Protein AF-A0A443Q917-F1 (afdb_monomer_lite)

Structure (mmCIF, N/CA/C/O backbone):
data_AF-A0A443Q917-F1
#
_entry.id   AF-A0A443Q917-F1
#
loop_
_atom_site.group_PDB
_atom_site.id
_atom_site.type_symbol
_atom_site.label_atom_id
_atom_site.label_alt_id
_atom_site.label_comp_id
_atom_site.label_asym_id
_atom_site.label_entity_id
_atom_site.label_seq_id
_atom_site.pdbx_PDB_ins_code
_atom_site.Cartn_x
_atom_site.Cartn_y
_atom_site.Cartn_z
_atom_site.occupancy
_atom_site.B_iso_or_equiv
_atom_site.auth_seq_id
_atom_site.auth_comp_id
_atom_site.auth_asym_id
_atom_site.auth_atom_id
_atom_site.pdbx_PDB_model_num
ATOM 1 N N . HIS A 1 1 ? 5.670 -8.118 17.126 1.00 66.94 1 HIS A N 1
ATOM 2 C CA . HIS A 1 1 ? 4.934 -8.927 16.130 1.00 66.94 1 HIS A CA 1
ATOM 3 C C . HIS A 1 1 ? 3.941 -9.798 16.884 1.00 66.94 1 HIS A C 1
ATOM 5 O O . HIS A 1 1 ? 4.299 -10.892 17.301 1.00 66.94 1 HIS A O 1
ATOM 11 N N . GLU A 1 2 ? 2.734 -9.280 17.110 1.00 90.94 2 GLU A N 1
ATOM 12 C CA . GLU A 1 2 ? 1.699 -9.954 17.918 1.00 90.94 2 GLU A CA 1
ATOM 13 C C . GLU A 1 2 ? 0.456 -10.325 17.109 1.00 90.94 2 GLU A C 1
ATOM 15 O O . GLU A 1 2 ? -0.232 -11.269 17.473 1.00 90.94 2 GLU A O 1
ATOM 20 N N . TYR A 1 3 ? 0.217 -9.664 15.971 1.00 93.00 3 TYR A N 1
ATOM 21 C CA . TYR A 1 3 ? -0.850 -10.049 15.050 1.00 93.00 3 TYR A CA 1
ATOM 22 C C . TYR A 1 3 ? -0.661 -11.490 14.553 1.00 93.00 3 TYR A C 1
ATOM 24 O O . TYR A 1 3 ? 0.448 -11.877 14.160 1.00 93.00 3 TYR A O 1
ATOM 32 N N . LYS A 1 4 ? -1.745 -12.273 14.573 1.00 93.19 4 LYS A N 1
ATOM 33 C CA . LYS A 1 4 ? -1.776 -13.676 14.123 1.00 93.19 4 LYS A CA 1
ATOM 34 C C . LYS A 1 4 ? -2.967 -14.000 13.230 1.00 93.19 4 LYS A C 1
ATOM 36 O O . LYS A 1 4 ? -2.808 -14.793 12.312 1.00 93.19 4 LYS A O 1
ATOM 41 N N . THR A 1 5 ? -4.122 -13.425 13.533 1.00 94.25 5 THR A N 1
ATOM 42 C CA . THR A 1 5 ? -5.409 -13.687 12.885 1.00 94.25 5 THR A CA 1
ATOM 43 C C . THR A 1 5 ? -6.287 -12.445 13.030 1.00 94.25 5 THR A C 1
ATOM 45 O O . THR A 1 5 ? -6.020 -11.598 13.889 1.00 94.25 5 THR A O 1
ATOM 48 N N . TRP A 1 6 ? -7.316 -12.349 12.194 1.00 91.38 6 TRP A N 1
ATOM 49 C CA . TRP A 1 6 ? -8.334 -11.302 12.233 1.00 91.38 6 TRP A CA 1
ATOM 50 C C . TRP A 1 6 ? -9.359 -11.494 13.363 1.00 91.38 6 TRP A C 1
ATOM 52 O O . TRP A 1 6 ? -10.143 -10.579 13.612 1.00 91.38 6 TRP A O 1
ATOM 62 N N . ASP A 1 7 ? -9.340 -12.642 14.053 1.00 93.19 7 ASP A N 1
ATOM 63 C CA . ASP A 1 7 ? -10.254 -12.927 15.163 1.00 93.19 7 ASP A CA 1
ATOM 64 C C . ASP A 1 7 ? -10.169 -11.836 16.244 1.00 93.19 7 ASP A C 1
ATOM 66 O O . ASP A 1 7 ? -9.090 -11.510 16.754 1.00 93.19 7 ASP A O 1
ATOM 70 N N . GLY A 1 8 ? -11.322 -11.283 16.620 1.00 93.06 8 GLY A N 1
ATOM 71 C CA . GLY A 1 8 ? -11.438 -10.227 17.623 1.00 93.06 8 GLY A CA 1
ATOM 72 C C . GLY A 1 8 ? -11.378 -8.803 17.065 1.00 93.06 8 GLY A C 1
ATOM 73 O O . GLY A 1 8 ? -11.394 -7.857 17.861 1.00 93.06 8 GLY A O 1
ATOM 74 N N . PHE A 1 9 ? -11.312 -8.624 15.742 1.00 95.88 9 PHE A N 1
ATOM 75 C CA . PHE A 1 9 ? -11.418 -7.323 15.069 1.00 95.88 9 PHE A CA 1
ATOM 76 C C . PHE A 1 9 ? -12.784 -7.075 14.408 1.00 95.88 9 PHE A C 1
ATOM 78 O O . PHE A 1 9 ? -12.971 -6.035 13.778 1.00 95.88 9 PHE A O 1
ATOM 85 N N . GLU A 1 10 ? -13.737 -7.992 14.565 1.00 97.44 10 GLU A N 1
ATOM 86 C CA . GLU A 1 10 ? -15.079 -7.903 13.988 1.00 97.44 10 GLU A CA 1
ATOM 87 C C . GLU A 1 10 ? -15.813 -6.658 14.491 1.00 97.44 10 GLU A C 1
ATOM 89 O O . GLU A 1 10 ? -15.801 -6.362 15.688 1.00 97.44 10 GLU A O 1
ATOM 94 N N . ASP A 1 11 ? -16.426 -5.913 13.568 1.00 96.19 11 ASP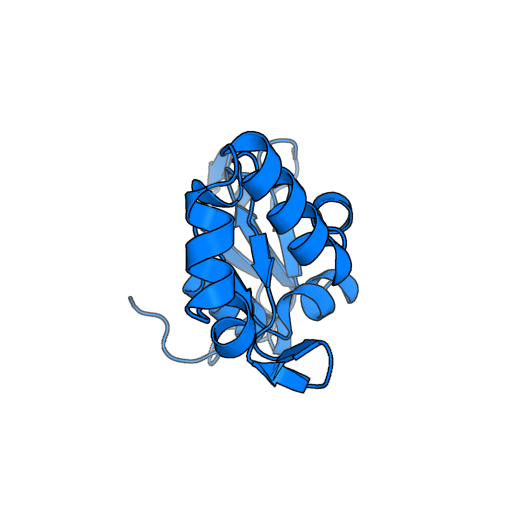 A N 1
ATOM 95 C CA . ASP A 1 11 ? -17.210 -4.701 13.844 1.00 96.19 11 ASP A CA 1
ATOM 96 C C . ASP A 1 11 ? -16.452 -3.592 14.610 1.00 96.19 11 ASP A C 1
ATOM 98 O O . ASP A 1 11 ? -17.053 -2.648 15.127 1.00 96.19 11 ASP A O 1
ATOM 102 N N . LYS A 1 12 ? -15.112 -3.653 14.664 1.00 96.12 12 LYS A N 1
ATOM 103 C CA . LYS A 1 12 ? -14.275 -2.633 15.317 1.00 96.12 12 LYS A CA 1
ATOM 104 C C . LYS A 1 12 ? -13.773 -1.579 14.337 1.00 96.12 12 LYS A C 1
ATOM 106 O O . LYS A 1 12 ? -13.581 -1.849 13.153 1.00 96.12 12 LYS A O 1
ATOM 111 N N . ASN A 1 13 ? -13.485 -0.390 14.862 1.00 95.88 13 ASN A N 1
ATOM 112 C CA . ASN A 1 13 ? -12.663 0.599 14.171 1.00 95.88 13 ASN A CA 1
ATOM 113 C C . ASN A 1 13 ? -11.191 0.291 14.459 1.00 95.88 13 ASN A C 1
ATOM 115 O O . ASN A 1 13 ? -10.787 0.192 15.618 1.00 95.88 13 ASN A O 1
ATOM 119 N N . VAL A 1 14 ? -10.390 0.100 13.411 1.00 96.62 14 VAL A N 1
ATOM 120 C CA . VAL A 1 14 ? -9.000 -0.357 13.536 1.00 96.62 14 VAL A CA 1
ATOM 121 C C . VAL A 1 14 ? -8.060 0.627 12.859 1.00 96.62 14 VAL A C 1
ATOM 123 O O . VAL A 1 14 ? -8.223 0.952 11.685 1.00 96.62 14 VAL A O 1
ATOM 126 N N . VAL A 1 15 ? -7.028 1.061 13.582 1.00 96.44 15 VAL A N 1
ATOM 127 C CA . VAL A 1 15 ? -5.957 1.904 13.041 1.00 96.44 15 VAL A CA 1
ATOM 128 C C . VAL A 1 15 ? -4.694 1.070 12.856 1.00 96.44 15 VAL A C 1
ATOM 130 O O . VAL A 1 15 ? -4.124 0.551 13.813 1.00 96.44 15 VAL A O 1
ATOM 133 N N . VAL A 1 16 ? -4.225 0.968 11.614 1.00 95.75 16 VAL A N 1
ATOM 134 C CA . VAL A 1 16 ? -2.956 0.328 11.260 1.00 95.75 16 VAL A CA 1
ATOM 135 C C . VAL A 1 16 ? -1.910 1.407 11.006 1.00 95.75 16 VAL A C 1
ATOM 137 O O . VAL A 1 16 ? -2.072 2.267 10.139 1.00 95.75 16 VAL A O 1
ATOM 140 N N . ILE A 1 17 ? -0.813 1.362 11.760 1.00 93.94 17 ILE A N 1
ATOM 141 C CA . ILE A 1 17 ? 0.271 2.342 11.662 1.00 93.94 17 ILE A CA 1
ATOM 142 C C . ILE A 1 17 ? 1.423 1.756 10.847 1.00 93.94 17 ILE A C 1
ATOM 144 O O . ILE A 1 17 ? 2.014 0.742 11.217 1.00 93.94 17 ILE A O 1
ATOM 148 N N . GLY A 1 18 ? 1.792 2.451 9.773 1.00 89.38 18 GLY A N 1
ATOM 149 C CA . GLY A 1 18 ? 2.986 2.163 8.987 1.00 89.38 18 GLY A CA 1
ATOM 150 C C . GLY A 1 18 ? 2.694 1.681 7.570 1.00 89.38 18 GLY A C 1
ATOM 151 O O . GLY A 1 18 ? 1.733 0.969 7.297 1.00 89.38 18 GLY A O 1
ATOM 152 N N . SER A 1 19 ? 3.587 2.056 6.653 1.00 86.12 19 SER A N 1
ATOM 153 C CA . SER A 1 19 ? 3.458 1.803 5.217 1.00 86.12 19 SER A CA 1
ATOM 154 C C . SER A 1 19 ? 4.192 0.561 4.693 1.00 86.12 19 SER A C 1
ATOM 156 O O . SER A 1 19 ? 4.473 0.460 3.499 1.00 86.12 19 SER A O 1
ATOM 158 N N . GLY A 1 20 ? 4.539 -0.377 5.574 1.00 89.12 20 GLY A N 1
ATOM 159 C CA . GLY A 1 20 ? 5.230 -1.610 5.190 1.00 89.12 20 GLY A CA 1
ATOM 160 C C . GLY A 1 20 ? 4.301 -2.667 4.588 1.00 89.12 20 GLY A C 1
ATOM 161 O O . GLY A 1 20 ? 3.078 -2.564 4.690 1.00 89.12 20 GLY A O 1
ATOM 162 N N . ALA A 1 21 ? 4.896 -3.729 4.038 1.00 91.75 21 ALA A N 1
ATOM 163 C CA . ALA A 1 21 ? 4.157 -4.877 3.509 1.00 91.75 21 ALA A CA 1
ATOM 164 C C . ALA A 1 21 ? 3.213 -5.493 4.554 1.00 91.75 21 ALA A C 1
ATOM 166 O O . ALA A 1 21 ? 2.030 -5.662 4.284 1.00 91.75 21 ALA A O 1
ATOM 167 N N . SER A 1 22 ? 3.699 -5.702 5.782 1.00 93.50 22 SER A N 1
ATOM 168 C CA . SER A 1 22 ? 2.881 -6.219 6.884 1.00 93.50 22 SER A CA 1
ATOM 169 C C . SER A 1 22 ? 1.686 -5.323 7.210 1.00 93.50 22 SER A C 1
ATOM 171 O O . SER A 1 22 ? 0.602 -5.831 7.458 1.00 93.50 22 SER A O 1
ATOM 173 N N . GLY A 1 23 ? 1.862 -3.997 7.193 1.00 93.75 23 GLY A N 1
ATOM 174 C CA . GLY A 1 23 ? 0.770 -3.060 7.469 1.00 93.75 23 GLY A CA 1
ATOM 175 C C . GLY A 1 23 ? -0.326 -3.137 6.406 1.00 93.75 23 GLY A C 1
ATOM 176 O O . GLY A 1 23 ? -1.505 -3.192 6.741 1.00 93.75 23 GLY A O 1
ATOM 177 N N . ALA A 1 24 ? 0.058 -3.215 5.129 1.00 94.81 24 ALA A N 1
ATOM 178 C CA . ALA A 1 24 ? -0.900 -3.380 4.041 1.00 94.81 24 ALA A CA 1
ATOM 179 C C . ALA A 1 24 ? -1.612 -4.740 4.087 1.00 94.81 24 ALA A C 1
ATOM 181 O O . ALA A 1 24 ? -2.823 -4.786 3.882 1.00 94.81 24 ALA A O 1
ATOM 182 N N . ASP A 1 25 ? -0.896 -5.827 4.384 1.00 95.56 25 ASP A N 1
ATOM 183 C CA . ASP A 1 25 ? -1.484 -7.166 4.492 1.00 95.56 25 ASP A CA 1
ATOM 184 C C . ASP A 1 25 ? -2.481 -7.244 5.656 1.00 95.56 25 ASP A C 1
ATOM 186 O O . ASP A 1 25 ? -3.627 -7.631 5.439 1.00 95.56 25 ASP A O 1
ATOM 190 N N . VAL A 1 26 ? -2.098 -6.770 6.847 1.00 96.06 26 VAL A N 1
ATOM 191 C CA . VAL A 1 26 ? -2.984 -6.730 8.023 1.00 96.06 26 VAL A CA 1
ATOM 192 C C . VAL A 1 26 ? -4.205 -5.850 7.764 1.00 96.06 26 VAL A C 1
ATOM 194 O O . VAL A 1 26 ? -5.324 -6.278 8.020 1.00 96.06 26 VAL A O 1
ATOM 197 N N . ALA A 1 27 ? -4.029 -4.647 7.209 1.00 96.50 27 ALA A N 1
ATOM 198 C CA . ALA A 1 27 ? -5.160 -3.773 6.898 1.00 96.50 27 ALA A CA 1
ATOM 199 C C . ALA A 1 27 ? -6.117 -4.414 5.882 1.00 96.50 27 ALA A C 1
ATOM 201 O O . ALA A 1 27 ? -7.332 -4.356 6.048 1.00 96.50 27 ALA A O 1
ATOM 202 N N . THR A 1 28 ? -5.576 -5.070 4.853 1.00 96.75 28 THR A N 1
ATOM 203 C CA . THR A 1 28 ? -6.365 -5.784 3.839 1.00 96.75 28 THR A CA 1
ATOM 204 C C . THR A 1 28 ? -7.127 -6.967 4.431 1.00 96.75 28 THR A C 1
ATOM 206 O O . THR A 1 28 ? -8.271 -7.200 4.051 1.00 96.75 28 THR A O 1
ATOM 209 N N . GLU A 1 29 ? -6.518 -7.721 5.343 1.00 96.75 29 GLU A N 1
ATOM 210 C CA . GLU A 1 29 ? -7.153 -8.869 5.991 1.00 96.75 29 GLU A CA 1
ATOM 211 C C . GLU A 1 29 ? -8.259 -8.422 6.952 1.00 96.75 29 GLU A C 1
ATOM 213 O O . GLU A 1 29 ? -9.405 -8.847 6.812 1.00 96.75 29 GLU A O 1
ATOM 218 N N . VAL A 1 30 ? -7.940 -7.491 7.853 1.00 97.25 30 VAL A N 1
ATOM 219 C CA . VAL A 1 30 ? -8.858 -6.986 8.881 1.00 97.25 30 VAL A CA 1
ATOM 220 C C . VAL A 1 30 ? -10.017 -6.192 8.271 1.00 97.25 30 VAL A C 1
ATOM 222 O O . VAL A 1 30 ? -11.142 -6.299 8.749 1.00 97.25 30 VAL A O 1
ATOM 225 N N . SER A 1 31 ? -9.800 -5.470 7.165 1.00 97.25 31 SER A N 1
ATOM 226 C CA . SER A 1 31 ? -10.865 -4.710 6.477 1.00 97.25 31 SER A CA 1
ATOM 227 C C . SER A 1 31 ? -12.029 -5.557 5.952 1.00 97.25 31 SER A C 1
ATOM 229 O O . SER A 1 31 ? -13.041 -5.008 5.532 1.00 97.25 31 SER A O 1
ATOM 231 N N . ARG A 1 32 ? -11.909 -6.889 5.966 1.00 95.88 32 ARG A N 1
ATOM 232 C CA . ARG A 1 32 ? -12.993 -7.803 5.583 1.00 95.88 32 ARG A CA 1
ATOM 233 C C . ARG A 1 32 ? -14.012 -8.037 6.697 1.00 95.88 32 ARG A C 1
ATOM 235 O O . ARG A 1 32 ? -15.108 -8.492 6.391 1.00 95.88 32 ARG A O 1
ATOM 242 N N . VAL A 1 33 ? -13.630 -7.793 7.951 1.00 96.94 33 VAL A N 1
ATOM 243 C CA . VAL A 1 33 ? -14.440 -8.100 9.144 1.00 96.94 33 VAL A CA 1
ATOM 244 C C . VAL A 1 33 ? -14.641 -6.896 10.063 1.00 96.94 33 VAL A C 1
ATOM 246 O O . VAL A 1 33 ? -15.622 -6.842 10.796 1.00 96.94 33 VAL A O 1
ATOM 249 N N . ALA A 1 34 ? -13.721 -5.933 10.036 1.00 97.50 34 ALA A N 1
ATOM 250 C CA . ALA A 1 34 ? -13.813 -4.708 10.815 1.00 97.50 34 ALA A CA 1
ATOM 251 C C . ALA A 1 34 ? -14.905 -3.775 10.277 1.00 97.50 34 ALA A C 1
ATOM 253 O O . ALA A 1 34 ? -15.190 -3.766 9.080 1.00 97.50 34 ALA A O 1
ATOM 254 N N . ASN A 1 35 ? -15.453 -2.932 11.155 1.00 96.94 35 ASN A N 1
ATOM 255 C CA . ASN A 1 35 ? -16.393 -1.885 10.756 1.00 96.94 35 ASN A CA 1
ATOM 256 C C . ASN A 1 35 ? -15.704 -0.838 9.869 1.00 96.94 35 ASN A C 1
ATOM 258 O O . ASN A 1 35 ? -16.238 -0.442 8.837 1.00 96.94 35 ASN A O 1
ATOM 262 N N . GLN A 1 36 ? -14.495 -0.412 10.248 1.00 97.25 36 GLN A N 1
ATOM 263 C CA . GLN A 1 36 ? -13.685 0.493 9.437 1.00 97.25 36 GLN A CA 1
ATOM 264 C C . GLN A 1 36 ? -12.196 0.322 9.736 1.00 97.25 36 GLN A C 1
ATOM 266 O O . GLN A 1 36 ? -11.785 0.275 10.896 1.00 97.25 36 GLN A O 1
ATOM 271 N N . VAL A 1 37 ? -11.367 0.297 8.689 1.00 97.75 37 VAL A N 1
ATOM 272 C CA . VAL A 1 37 ? -9.905 0.309 8.829 1.00 97.75 37 VAL A CA 1
ATOM 273 C C . VAL A 1 37 ? -9.335 1.639 8.358 1.00 97.75 37 VAL A C 1
ATOM 275 O O . VAL A 1 37 ? -9.657 2.121 7.269 1.00 97.75 37 VAL A O 1
ATOM 278 N N . TYR A 1 38 ? -8.443 2.210 9.161 1.00 96.44 38 TYR A N 1
ATOM 279 C CA . TYR A 1 38 ? -7.645 3.381 8.824 1.00 96.44 38 TYR A CA 1
ATOM 280 C C . TYR A 1 38 ? -6.183 2.973 8.725 1.00 96.44 38 TYR A C 1
ATOM 282 O O . TYR A 1 38 ? -5.635 2.399 9.664 1.00 96.44 38 TYR A O 1
ATOM 290 N N . LEU A 1 39 ? -5.525 3.289 7.610 1.00 95.75 39 LEU A N 1
ATOM 291 C CA . LEU A 1 39 ? -4.088 3.069 7.469 1.00 95.75 39 LEU A CA 1
ATOM 292 C C . LEU A 1 39 ? -3.351 4.405 7.487 1.00 95.75 39 LEU A C 1
ATOM 294 O O . LEU A 1 39 ? -3.536 5.246 6.607 1.00 95.75 39 LEU A O 1
ATOM 298 N N . SER A 1 40 ? -2.488 4.582 8.486 1.00 94.06 40 SER A N 1
ATOM 299 C CA . SER A 1 40 ? -1.672 5.782 8.660 1.00 94.06 40 SER A CA 1
ATOM 300 C C . SER A 1 40 ? -0.273 5.591 8.081 1.00 94.06 40 SER A C 1
ATOM 302 O O . SER A 1 40 ? 0.472 4.693 8.483 1.00 94.06 40 SER A O 1
ATOM 304 N N . ALA A 1 41 ? 0.112 6.468 7.150 1.00 91.56 41 ALA A N 1
ATOM 305 C CA . ALA A 1 41 ? 1.439 6.470 6.543 1.00 91.56 41 ALA A CA 1
ATOM 306 C C . ALA A 1 41 ? 2.052 7.878 6.516 1.00 91.56 41 ALA A C 1
ATOM 308 O O . ALA A 1 41 ? 1.524 8.791 5.886 1.00 91.56 41 ALA A O 1
ATOM 309 N N . ARG A 1 42 ? 3.230 8.049 7.137 1.00 87.56 42 ARG A N 1
ATOM 310 C CA . ARG A 1 42 ? 3.935 9.347 7.195 1.00 87.56 42 ARG A CA 1
ATOM 311 C C . ARG A 1 42 ? 4.466 9.821 5.840 1.00 87.56 42 ARG A C 1
ATOM 313 O O . ARG A 1 42 ? 4.384 11.000 5.520 1.00 87.56 42 ARG A O 1
ATOM 320 N N . ASN A 1 43 ? 5.055 8.910 5.069 1.00 87.31 43 ASN A N 1
ATOM 321 C CA . ASN A 1 43 ? 5.728 9.220 3.799 1.00 87.31 43 ASN A CA 1
ATOM 322 C C . ASN A 1 43 ? 4.996 8.634 2.587 1.00 87.31 43 ASN A C 1
ATOM 324 O O . ASN A 1 43 ? 5.577 8.541 1.502 1.00 87.31 43 ASN A O 1
ATOM 328 N N . GLY A 1 44 ? 3.763 8.176 2.798 1.00 89.06 44 GLY A N 1
ATOM 329 C CA . GLY A 1 44 ? 3.045 7.418 1.797 1.00 89.06 44 GLY A CA 1
ATOM 330 C C . GLY A 1 44 ? 3.591 6.007 1.579 1.00 89.06 44 GLY A C 1
ATOM 331 O O . GLY A 1 44 ? 4.423 5.507 2.350 1.00 89.06 44 GLY A O 1
ATOM 332 N N . MET A 1 45 ? 3.127 5.367 0.510 1.00 91.38 45 MET A N 1
ATOM 333 C CA . MET A 1 45 ? 3.569 4.036 0.091 1.00 91.38 45 MET A CA 1
ATOM 334 C C . MET A 1 45 ? 3.472 3.844 -1.419 1.00 91.38 45 MET A C 1
ATOM 336 O O . MET A 1 45 ? 2.685 4.504 -2.093 1.00 91.38 45 MET A O 1
ATOM 340 N N . ARG A 1 46 ? 4.261 2.904 -1.942 1.00 91.44 46 ARG A N 1
ATOM 341 C CA . ARG A 1 46 ? 4.142 2.423 -3.319 1.00 91.44 46 ARG A CA 1
ATOM 342 C C . ARG A 1 46 ? 3.669 0.985 -3.275 1.00 91.44 46 ARG A C 1
ATOM 344 O O . ARG A 1 46 ? 4.371 0.141 -2.725 1.00 91.44 46 ARG A O 1
ATOM 351 N N . VAL A 1 47 ? 2.486 0.731 -3.811 1.00 93.75 47 VAL A N 1
ATOM 352 C CA . VAL A 1 47 ? 1.856 -0.581 -3.805 1.00 93.75 47 VAL A CA 1
ATOM 353 C C . VAL A 1 47 ? 1.891 -1.166 -5.205 1.00 93.75 47 VAL A C 1
ATOM 355 O O . VAL A 1 47 ? 1.460 -0.563 -6.183 1.00 93.75 47 VAL A O 1
ATOM 358 N N . VAL A 1 48 ? 2.412 -2.378 -5.299 1.00 93.56 48 VAL A N 1
ATOM 359 C CA . VAL A 1 48 ? 2.509 -3.133 -6.544 1.00 93.56 48 VAL A CA 1
ATOM 360 C C . VAL A 1 48 ? 1.812 -4.477 -6.384 1.00 93.56 48 VAL A C 1
ATOM 362 O O . VAL A 1 48 ? 1.663 -4.988 -5.275 1.00 93.56 48 VAL A O 1
ATOM 365 N N . ARG A 1 49 ? 1.395 -5.069 -7.501 1.00 92.44 49 ARG A N 1
ATOM 366 C CA . ARG A 1 49 ? 0.837 -6.423 -7.529 1.00 92.44 49 ARG A CA 1
ATOM 367 C C . ARG A 1 49 ? 1.923 -7.466 -7.752 1.00 92.44 49 ARG A C 1
ATOM 369 O O . ARG A 1 49 ? 2.950 -7.179 -8.366 1.00 92.44 49 ARG A O 1
ATOM 376 N N . ARG A 1 50 ? 1.649 -8.699 -7.330 1.00 94.12 50 ARG A N 1
ATOM 377 C CA . ARG A 1 50 ? 2.433 -9.885 -7.705 1.00 94.12 50 ARG A CA 1
ATOM 378 C C . ARG A 1 50 ? 2.245 -10.191 -9.185 1.00 94.12 50 ARG A C 1
ATOM 380 O O . ARG A 1 50 ? 3.219 -10.419 -9.900 1.00 94.12 50 ARG A O 1
ATOM 387 N N . VAL A 1 51 ? 0.992 -10.164 -9.642 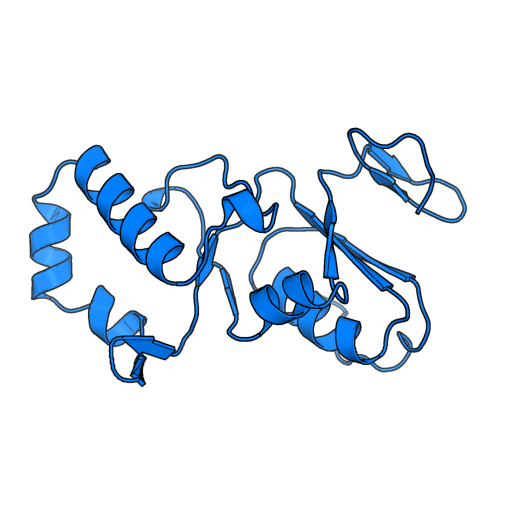1.00 92.31 51 VAL A N 1
ATOM 388 C CA . VAL A 1 51 ? 0.628 -10.417 -11.040 1.00 92.31 51 VAL A CA 1
ATOM 389 C C . VAL A 1 51 ? 0.796 -9.140 -11.852 1.00 92.31 51 VAL A C 1
ATOM 391 O O . VAL A 1 51 ? 0.120 -8.140 -11.603 1.00 92.31 51 VAL A O 1
ATOM 394 N N . TRP A 1 52 ? 1.688 -9.184 -12.839 1.00 89.25 52 TRP A N 1
ATOM 395 C CA . TRP A 1 52 ? 1.988 -8.050 -13.705 1.00 89.25 52 TRP A CA 1
ATOM 396 C C . TRP A 1 52 ? 1.432 -8.257 -15.123 1.00 89.25 52 TRP A C 1
ATOM 398 O O . TRP A 1 52 ? 0.484 -9.015 -15.347 1.00 89.25 52 TRP A O 1
ATOM 408 N N . ARG A 1 53 ? 1.999 -7.545 -16.104 1.00 85.69 53 ARG A N 1
ATOM 409 C CA . ARG A 1 53 ? 1.608 -7.612 -17.519 1.00 85.69 53 ARG A CA 1
ATOM 410 C C . ARG A 1 53 ? 1.590 -9.061 -18.009 1.00 85.69 53 ARG A C 1
ATOM 412 O O . ARG A 1 53 ? 2.518 -9.823 -17.737 1.00 85.69 53 ARG A O 1
ATOM 419 N N . ASN A 1 54 ? 0.535 -9.408 -18.746 1.00 89.94 54 ASN A N 1
ATOM 420 C CA . ASN A 1 54 ? 0.295 -10.738 -19.316 1.00 89.94 54 ASN A CA 1
ATOM 421 C C . ASN A 1 54 ? 0.229 -11.878 -18.282 1.00 89.94 54 ASN A C 1
ATOM 423 O O . ASN A 1 54 ? 0.465 -13.030 -18.628 1.00 89.94 54 ASN A O 1
ATOM 427 N N . GLY A 1 55 ? -0.062 -11.571 -17.013 1.00 90.88 55 GLY A N 1
ATOM 428 C CA . GLY A 1 55 ? -0.152 -12.580 -15.955 1.00 90.88 55 GLY A CA 1
ATOM 429 C C . GLY A 1 55 ? 1.201 -13.071 -15.434 1.00 90.88 55 GLY A C 1
ATOM 430 O O . GLY A 1 55 ? 1.245 -13.973 -14.603 1.00 90.88 55 GLY A O 1
ATOM 431 N N . ILE A 1 56 ? 2.307 -12.493 -15.905 1.00 92.19 56 ILE A N 1
ATOM 432 C CA . ILE A 1 56 ? 3.655 -12.907 -15.511 1.00 92.19 56 ILE A CA 1
ATOM 433 C C . ILE A 1 56 ? 4.023 -12.217 -14.185 1.00 92.19 56 ILE A C 1
ATOM 435 O O . ILE A 1 56 ? 3.739 -11.023 -14.038 1.00 92.19 56 ILE A O 1
ATOM 439 N N . PRO A 1 57 ? 4.678 -12.912 -13.235 1.00 93.94 57 PRO A N 1
ATOM 440 C CA . PRO A 1 57 ? 5.147 -12.308 -11.991 1.00 93.94 57 PRO A CA 1
ATOM 441 C C . PRO A 1 57 ? 6.025 -11.068 -12.208 1.00 93.94 57 PRO A C 1
ATOM 443 O O . PRO A 1 57 ? 6.861 -11.022 -13.120 1.00 93.94 57 PRO A O 1
ATOM 446 N N . LEU A 1 58 ? 5.809 -10.044 -11.378 1.00 90.31 58 LEU A N 1
ATOM 447 C CA . LEU A 1 58 ? 6.519 -8.763 -11.450 1.00 90.31 58 LEU A CA 1
ATOM 448 C C . LEU A 1 58 ? 8.039 -8.936 -11.339 1.00 90.31 58 LEU A C 1
ATOM 450 O O . LEU A 1 58 ? 8.799 -8.335 -12.097 1.00 90.31 58 LEU A O 1
ATOM 454 N N . ASP A 1 59 ? 8.473 -9.760 -10.395 1.00 91.25 59 ASP A N 1
ATOM 455 C CA . ASP A 1 59 ? 9.874 -10.020 -10.092 1.00 91.25 59 ASP A CA 1
ATOM 456 C C . ASP A 1 59 ? 10.600 -10.688 -11.266 1.00 91.25 59 ASP A C 1
ATOM 458 O O . ASP A 1 59 ? 11.679 -10.243 -11.646 1.00 91.25 59 ASP A O 1
ATOM 462 N N . VAL A 1 60 ? 9.983 -11.675 -11.915 1.00 92.12 60 VAL A N 1
ATOM 463 C CA . VAL A 1 60 ? 10.542 -12.335 -13.105 1.00 92.12 60 VAL A CA 1
ATOM 464 C C . VAL A 1 60 ? 10.783 -11.332 -14.236 1.00 92.12 60 VAL A C 1
ATOM 466 O O . VAL A 1 60 ? 11.812 -11.390 -14.914 1.00 92.12 60 VAL A O 1
ATOM 469 N N . GLN A 1 61 ? 9.862 -10.385 -14.435 1.00 87.75 61 GLN A N 1
ATOM 470 C CA . GLN A 1 61 ? 10.005 -9.362 -15.471 1.00 87.75 61 GLN A CA 1
ATOM 471 C C . GLN A 1 61 ? 11.045 -8.295 -15.099 1.00 87.75 61 GLN A C 1
ATOM 473 O O . GLN A 1 61 ? 11.870 -7.930 -15.940 1.00 87.75 61 GLN A O 1
ATOM 478 N N . LEU A 1 62 ? 11.041 -7.803 -13.856 1.00 87.00 62 LEU A N 1
ATOM 479 C CA . LEU A 1 62 ? 11.931 -6.720 -13.420 1.00 87.00 62 LEU A CA 1
ATOM 480 C C . LEU A 1 62 ? 13.364 -7.179 -13.107 1.00 87.00 62 LEU A C 1
ATOM 482 O O . LEU A 1 62 ? 14.310 -6.424 -13.339 1.00 87.00 62 LEU A O 1
ATOM 486 N N . TYR A 1 63 ? 13.559 -8.405 -12.618 1.00 89.56 63 TYR A N 1
ATOM 487 C CA . TYR A 1 63 ? 14.868 -8.928 -12.201 1.00 89.56 63 TYR A CA 1
ATOM 488 C C . TYR A 1 63 ? 15.565 -9.787 -13.265 1.00 89.56 63 TYR A C 1
ATOM 490 O O . TYR A 1 63 ? 16.498 -10.534 -12.965 1.00 89.56 63 TYR A O 1
ATOM 498 N N . SER A 1 64 ? 15.181 -9.659 -14.537 1.00 92.06 64 SER A N 1
ATOM 499 C CA . SER A 1 64 ? 15.930 -10.284 -15.632 1.00 92.06 64 SER A CA 1
ATOM 500 C C . SER A 1 64 ? 17.288 -9.598 -15.854 1.00 92.06 64 SER A C 1
ATOM 502 O O . SER A 1 64 ? 17.425 -8.383 -15.697 1.00 92.06 64 SER A O 1
ATOM 504 N N . ARG A 1 65 ? 18.311 -10.363 -16.269 1.00 93.94 65 ARG A N 1
ATOM 505 C CA . ARG A 1 65 ? 19.679 -9.839 -16.481 1.00 93.94 65 ARG A CA 1
ATOM 506 C C . ARG A 1 65 ? 19.724 -8.662 -17.454 1.00 93.94 65 ARG A C 1
ATOM 508 O O . ARG A 1 65 ? 20.468 -7.717 -17.228 1.00 93.94 65 ARG A O 1
ATOM 515 N N . ILE A 1 66 ? 18.923 -8.720 -18.518 1.00 93.19 66 ILE A N 1
ATOM 516 C CA . ILE A 1 66 ? 18.859 -7.665 -19.536 1.00 93.19 66 ILE A CA 1
ATOM 517 C C . ILE A 1 66 ? 18.276 -6.388 -18.929 1.00 93.19 66 ILE A C 1
ATOM 519 O O . ILE A 1 66 ? 18.854 -5.320 -19.102 1.00 93.19 66 ILE A O 1
ATOM 523 N N . VAL A 1 67 ? 17.176 -6.494 -18.174 1.00 91.69 67 VAL A N 1
ATOM 524 C CA . VAL A 1 67 ? 16.569 -5.333 -17.508 1.00 91.69 67 VAL A CA 1
ATOM 525 C C . VAL A 1 67 ? 17.541 -4.734 -16.500 1.00 91.69 67 VAL A C 1
ATOM 527 O O . VAL A 1 67 ? 17.776 -3.533 -16.538 1.00 91.69 67 VAL A O 1
ATOM 530 N N . GLN A 1 68 ? 18.173 -5.552 -15.658 1.00 91.69 68 GLN A N 1
ATOM 531 C CA . GLN A 1 68 ? 19.151 -5.072 -14.678 1.00 91.69 68 GLN A CA 1
ATOM 532 C C . GLN A 1 68 ? 20.358 -4.395 -15.346 1.00 91.69 68 GLN A C 1
ATOM 534 O O . GLN A 1 68 ? 20.783 -3.330 -14.903 1.00 91.69 68 GLN A O 1
ATOM 539 N N . TYR A 1 69 ? 20.865 -4.953 -16.450 1.00 94.06 69 TYR A N 1
ATOM 540 C CA . TYR A 1 69 ? 21.943 -4.341 -17.229 1.00 94.06 69 TYR A CA 1
ATOM 541 C C . TYR A 1 69 ? 21.535 -2.973 -17.786 1.00 94.06 69 TYR A C 1
ATOM 543 O O . TYR A 1 69 ? 22.240 -1.989 -17.571 1.00 94.06 69 TYR A O 1
ATOM 551 N N . VAL A 1 70 ? 20.365 -2.874 -18.423 1.00 92.88 70 VAL A N 1
ATOM 552 C CA . VAL A 1 70 ? 19.840 -1.598 -18.935 1.00 92.88 70 VAL A CA 1
ATOM 553 C C . VAL A 1 70 ? 19.660 -0.585 -17.799 1.00 92.88 70 VAL A C 1
ATOM 555 O O . VAL A 1 70 ? 20.129 0.547 -17.911 1.00 92.88 70 VAL A O 1
ATOM 558 N N . MET A 1 71 ? 19.059 -0.990 -16.676 1.00 90.50 71 MET A N 1
ATOM 559 C CA . MET A 1 71 ? 18.853 -0.118 -15.512 1.00 90.50 71 MET A CA 1
ATOM 560 C C . MET A 1 71 ? 20.166 0.354 -14.878 1.00 90.50 71 MET A C 1
ATOM 562 O O . MET A 1 71 ? 20.191 1.438 -14.300 1.00 90.50 71 MET A O 1
ATOM 566 N N . SER A 1 72 ? 21.248 -0.422 -15.006 1.00 90.50 72 SER A N 1
ATOM 567 C CA . SER A 1 72 ? 22.578 -0.056 -14.502 1.00 90.50 72 SER A CA 1
ATOM 568 C C . SER A 1 72 ? 23.274 1.030 -15.330 1.00 90.50 72 SER A C 1
ATOM 570 O O . SER A 1 72 ? 24.134 1.737 -14.811 1.00 90.50 72 SER A O 1
ATOM 572 N N . ILE A 1 73 ? 22.894 1.182 -16.603 1.00 94.94 73 ILE A N 1
ATOM 573 C CA . ILE A 1 73 ? 23.478 2.167 -17.527 1.00 94.94 73 ILE A CA 1
ATOM 574 C C . ILE A 1 73 ? 22.704 3.489 -17.481 1.00 94.94 73 ILE A C 1
ATOM 576 O O . ILE A 1 73 ? 23.272 4.562 -17.687 1.00 94.94 73 ILE A O 1
ATOM 580 N N . LEU A 1 74 ? 21.394 3.422 -17.236 1.00 93.38 74 LEU A N 1
ATOM 581 C CA . LEU A 1 74 ? 20.524 4.592 -17.255 1.00 93.38 74 LEU A CA 1
ATOM 582 C C . LEU A 1 74 ? 20.754 5.507 -16.036 1.00 93.38 74 LEU A C 1
ATOM 584 O O . LEU A 1 74 ? 20.897 5.026 -14.910 1.00 93.38 74 LEU A O 1
ATOM 588 N N . PRO A 1 75 ? 20.711 6.844 -16.213 1.00 94.88 75 PRO A N 1
ATOM 589 C CA . PRO A 1 75 ? 20.754 7.779 -15.095 1.00 94.88 75 PRO A CA 1
ATOM 590 C C . PRO A 1 75 ? 19.596 7.560 -14.117 1.00 94.88 75 PRO A C 1
ATOM 592 O O . PRO A 1 75 ? 18.450 7.358 -14.524 1.00 94.88 75 PRO A O 1
ATOM 595 N N . SER A 1 76 ? 19.862 7.725 -12.820 1.00 90.50 76 SER A N 1
ATOM 596 C CA . SER A 1 76 ? 18.894 7.456 -11.745 1.00 90.50 76 SER A CA 1
ATOM 597 C C . SER A 1 76 ? 17.557 8.189 -11.899 1.00 90.50 76 SER A C 1
ATOM 599 O O . SER A 1 76 ? 16.518 7.634 -11.549 1.00 90.50 76 SER A O 1
ATOM 601 N N . LYS A 1 77 ? 17.546 9.412 -12.446 1.00 92.38 77 LYS A N 1
ATOM 602 C CA . LYS A 1 77 ? 16.309 10.167 -12.714 1.00 92.38 77 LYS A CA 1
ATOM 603 C C . LYS A 1 77 ? 15.437 9.498 -13.779 1.00 92.38 77 LYS A C 1
ATOM 605 O O . LYS A 1 77 ? 14.223 9.430 -13.608 1.00 92.38 77 LYS A O 1
ATOM 610 N N . VAL A 1 78 ? 16.054 8.994 -14.849 1.00 93.50 78 VAL A N 1
ATOM 611 C CA . VAL A 1 78 ? 15.355 8.296 -15.939 1.00 93.50 78 VAL A CA 1
ATOM 612 C C . VAL A 1 78 ? 14.800 6.976 -15.420 1.00 93.50 78 VAL A C 1
ATOM 614 O O . VAL A 1 78 ? 13.612 6.715 -15.577 1.00 93.50 78 VAL A O 1
ATOM 617 N N . THR A 1 79 ? 15.627 6.204 -14.711 1.00 91.94 79 THR A N 1
ATOM 618 C CA . THR A 1 79 ? 15.221 4.940 -14.087 1.00 91.94 79 THR A CA 1
ATOM 619 C C . THR A 1 79 ? 14.056 5.134 -13.118 1.00 91.94 79 THR A C 1
ATOM 621 O O . THR A 1 79 ? 13.057 4.428 -13.214 1.00 91.94 79 THR A O 1
ATOM 624 N N . ASN A 1 80 ? 14.127 6.126 -12.224 1.00 92.38 80 ASN A N 1
ATOM 625 C CA . ASN A 1 80 ? 13.041 6.410 -11.284 1.00 92.38 80 ASN A CA 1
ATOM 626 C C . ASN A 1 80 ? 11.753 6.848 -11.984 1.00 92.38 80 ASN A C 1
ATOM 628 O O . ASN A 1 80 ? 10.692 6.342 -11.636 1.00 92.38 80 ASN A O 1
ATOM 632 N N . SER A 1 81 ? 11.841 7.729 -12.984 1.00 92.00 81 SER A N 1
ATOM 633 C CA . SER A 1 81 ? 10.662 8.191 -13.733 1.00 92.00 81 SER A CA 1
ATOM 634 C C . SER A 1 81 ? 10.000 7.041 -14.495 1.00 92.00 81 SER A C 1
ATOM 636 O O . SER A 1 81 ? 8.778 6.920 -14.513 1.00 92.00 81 SER A O 1
ATOM 638 N N . PHE A 1 82 ? 10.805 6.157 -15.091 1.00 91.31 82 PHE A N 1
ATOM 639 C CA . PHE A 1 82 ? 10.308 4.975 -15.787 1.00 91.31 82 PHE A CA 1
ATOM 640 C C . PHE A 1 82 ? 9.650 3.975 -14.830 1.00 91.31 82 PHE A C 1
ATOM 642 O O . PHE A 1 82 ? 8.553 3.495 -15.106 1.00 91.31 82 PHE A O 1
ATOM 649 N N . LEU A 1 83 ? 10.277 3.682 -13.686 1.00 90.38 83 LEU A N 1
ATOM 650 C CA . LEU A 1 83 ? 9.689 2.807 -12.670 1.00 90.38 83 LEU A CA 1
ATOM 651 C C . LEU A 1 83 ? 8.407 3.399 -12.078 1.00 90.38 83 LEU A C 1
ATOM 653 O O . LEU A 1 83 ? 7.449 2.670 -11.848 1.00 90.38 83 LEU A O 1
ATOM 657 N N . GLU A 1 84 ? 8.367 4.710 -11.858 1.00 91.00 84 GLU A N 1
ATOM 658 C CA . GLU A 1 84 ? 7.175 5.404 -11.379 1.00 91.00 84 GLU A CA 1
ATOM 659 C C . GLU A 1 84 ? 6.035 5.325 -12.394 1.00 91.00 84 GLU A C 1
ATOM 661 O O . GLU A 1 84 ? 4.914 4.987 -12.020 1.00 91.00 84 GLU A O 1
ATOM 666 N N . TYR A 1 85 ? 6.331 5.535 -13.678 1.00 91.06 85 TYR A N 1
ATOM 667 C CA . TYR A 1 85 ? 5.375 5.317 -14.760 1.00 91.06 85 TYR A CA 1
ATOM 668 C C . TYR A 1 85 ? 4.853 3.873 -14.775 1.00 91.06 85 TYR A C 1
ATOM 670 O O . TYR A 1 85 ? 3.646 3.658 -14.851 1.00 91.06 85 TYR A O 1
ATOM 678 N N . LEU A 1 86 ? 5.736 2.876 -14.648 1.00 89.19 86 LEU A N 1
ATOM 679 C CA . LEU A 1 86 ? 5.334 1.469 -14.601 1.00 89.19 86 LEU A CA 1
ATOM 680 C C . LEU A 1 86 ? 4.426 1.170 -13.404 1.00 89.19 86 LEU A C 1
ATOM 682 O O . LEU A 1 86 ? 3.385 0.544 -13.577 1.00 89.19 86 LEU A O 1
ATOM 686 N N . ILE A 1 87 ? 4.788 1.629 -12.208 1.00 90.06 87 ILE A N 1
ATOM 687 C CA . ILE A 1 87 ? 4.010 1.408 -10.983 1.00 90.06 87 ILE A CA 1
ATOM 688 C C . ILE A 1 87 ? 2.636 2.089 -11.078 1.00 90.06 87 ILE A C 1
ATOM 690 O O . ILE A 1 87 ? 1.621 1.458 -10.783 1.00 90.06 87 ILE A O 1
ATOM 694 N N . ASN A 1 88 ? 2.589 3.332 -11.562 1.00 91.00 88 ASN A N 1
ATOM 695 C CA . ASN A 1 88 ? 1.340 4.076 -11.732 1.00 91.00 88 ASN A CA 1
ATOM 696 C C . ASN A 1 88 ? 0.484 3.584 -12.910 1.00 91.00 88 ASN A C 1
ATOM 698 O O . ASN A 1 88 ? -0.711 3.859 -12.942 1.00 91.00 88 ASN A O 1
ATOM 702 N N . SER A 1 89 ? 1.054 2.828 -13.859 1.00 88.38 89 SER A N 1
ATOM 703 C CA . SER A 1 89 ? 0.288 2.252 -14.976 1.00 88.38 89 SER A CA 1
ATOM 704 C C . SER A 1 89 ? -0.766 1.241 -14.522 1.00 88.38 89 SER A C 1
ATOM 706 O O . SER A 1 89 ? -1.736 1.001 -15.238 1.00 88.38 89 SER A O 1
ATOM 708 N N . TYR A 1 90 ? -0.580 0.655 -13.336 1.00 85.38 90 TYR A N 1
ATOM 709 C CA . TYR A 1 90 ? -1.559 -0.235 -12.740 1.00 85.38 90 TYR A CA 1
ATOM 710 C C . TYR A 1 90 ? -2.695 0.559 -12.063 1.00 85.38 90 TYR A C 1
ATOM 712 O O . TYR A 1 90 ? -3.863 0.365 -12.397 1.00 85.38 90 TYR A O 1
ATOM 720 N N . PHE A 1 91 ? -2.362 1.464 -11.142 1.00 90.12 91 PHE A N 1
ATOM 721 C CA . PHE A 1 91 ? -3.287 2.468 -10.615 1.00 90.12 91 PHE A CA 1
ATOM 722 C C . PHE A 1 91 ? -2.511 3.696 -10.143 1.00 90.12 91 PHE A C 1
ATOM 724 O O . PHE A 1 91 ? -1.353 3.602 -9.723 1.00 90.12 91 PHE A O 1
ATOM 731 N N . ASP A 1 92 ? -3.169 4.849 -10.189 1.00 91.62 92 ASP A N 1
ATOM 732 C CA . ASP A 1 92 ? -2.562 6.103 -9.772 1.00 91.62 92 ASP A CA 1
ATOM 733 C C . ASP A 1 92 ? -2.474 6.183 -8.239 1.00 91.62 92 ASP A C 1
ATOM 735 O O . ASP A 1 92 ? -3.478 6.287 -7.532 1.00 91.62 92 ASP A O 1
ATOM 739 N N . HIS A 1 93 ? -1.250 6.160 -7.714 1.00 92.69 93 HIS A N 1
ATOM 740 C CA . HIS A 1 93 ? -0.991 6.207 -6.276 1.00 92.69 93 HIS A CA 1
ATOM 741 C C . HIS A 1 93 ? -1.385 7.538 -5.628 1.00 92.69 93 HIS A C 1
ATOM 743 O O . HIS A 1 93 ? -1.665 7.575 -4.427 1.00 92.69 93 HIS A O 1
ATOM 749 N N . TYR A 1 94 ? -1.393 8.629 -6.395 1.00 91.25 94 TYR A N 1
ATOM 750 C CA . TYR A 1 94 ? -1.797 9.945 -5.913 1.00 91.25 94 TYR A CA 1
ATOM 751 C C . TYR A 1 94 ? -3.310 9.991 -5.691 1.00 91.25 94 TYR A C 1
ATOM 753 O O . TYR A 1 94 ? -3.771 10.386 -4.620 1.00 91.25 94 TYR A O 1
ATOM 761 N N . VAL A 1 95 ? -4.081 9.487 -6.662 1.00 91.94 95 VAL A N 1
ATOM 762 C CA . VAL A 1 95 ? -5.554 9.431 -6.593 1.00 91.94 95 VAL A CA 1
ATOM 763 C C . VAL A 1 95 ? -6.033 8.576 -5.415 1.00 91.94 95 VAL A C 1
ATOM 765 O O . VAL A 1 95 ? -7.034 8.899 -4.784 1.00 91.94 95 VAL A O 1
ATOM 768 N N . TYR A 1 96 ? -5.287 7.528 -5.065 1.00 92.75 96 TYR A N 1
ATOM 769 C CA . TYR A 1 96 ? -5.605 6.629 -3.949 1.00 92.75 96 TYR A CA 1
ATOM 770 C C . TYR A 1 96 ? -5.090 7.136 -2.590 1.00 92.75 96 TYR A C 1
ATOM 772 O O . TYR A 1 96 ? -5.134 6.414 -1.595 1.00 92.75 96 TYR A O 1
ATOM 780 N N . GLY A 1 97 ? -4.565 8.364 -2.524 1.00 89.69 97 GLY A N 1
ATOM 781 C CA . GLY A 1 97 ? -4.089 8.968 -1.279 1.00 89.69 97 GLY A CA 1
ATOM 782 C C . GLY A 1 97 ? -2.814 8.333 -0.714 1.00 89.69 97 GLY A C 1
ATOM 783 O O . GLY A 1 97 ? -2.477 8.582 0.443 1.00 89.69 97 GLY A O 1
ATOM 784 N N . LEU A 1 98 ? -2.084 7.538 -1.508 1.00 91.12 98 LEU A N 1
ATOM 785 C CA . LEU A 1 98 ? -0.842 6.891 -1.078 1.00 91.12 98 LEU A CA 1
ATOM 786 C C . LEU A 1 98 ? 0.361 7.828 -1.136 1.00 91.12 98 LEU A C 1
ATOM 788 O O . LEU A 1 98 ? 1.328 7.555 -0.441 1.00 91.12 98 LEU A O 1
ATOM 792 N N . ASN A 1 99 ? 0.315 8.894 -1.944 1.00 85.19 99 ASN A N 1
ATOM 793 C CA . ASN A 1 99 ? 1.246 10.037 -1.963 1.00 85.19 99 ASN A CA 1
ATOM 794 C C . ASN A 1 99 ? 2.705 9.717 -1.558 1.00 85.19 99 ASN A C 1
ATOM 796 O O . ASN A 1 99 ? 3.176 10.187 -0.516 1.00 85.19 99 ASN A O 1
ATOM 800 N N . PRO A 1 100 ? 3.440 8.916 -2.352 1.00 86.44 100 PRO A N 1
ATOM 801 C CA . PRO A 1 100 ? 4.817 8.553 -2.036 1.00 86.44 100 PRO A CA 1
ATOM 802 C C . PRO A 1 100 ? 5.741 9.776 -2.099 1.00 86.44 100 PRO A C 1
ATOM 804 O O . PRO A 1 100 ? 5.842 10.450 -3.121 1.00 86.44 100 PRO A O 1
ATOM 807 N N . LYS A 1 101 ? 6.448 10.055 -0.999 1.00 86.38 101 LYS A N 1
ATOM 808 C CA . LYS A 1 101 ? 7.327 11.233 -0.877 1.00 86.38 101 LYS A CA 1
ATOM 809 C C . LYS A 1 101 ? 8.687 11.064 -1.563 1.00 86.38 101 LYS A C 1
ATOM 811 O O . LYS A 1 101 ? 9.328 12.054 -1.912 1.00 86.38 101 LYS A O 1
ATOM 816 N N . TYR A 1 102 ? 9.153 9.826 -1.708 1.00 88.75 102 TYR A N 1
ATOM 817 C CA . TYR A 1 102 ? 10.501 9.516 -2.180 1.00 88.75 102 TYR A CA 1
ATOM 818 C C . TYR A 1 102 ? 10.491 8.856 -3.570 1.00 88.75 102 TYR A C 1
ATOM 820 O O . TYR A 1 102 ? 9.486 8.251 -3.974 1.00 88.75 102 TYR A O 1
ATOM 828 N N . PRO A 1 103 ? 11.615 8.944 -4.312 1.00 88.31 103 PRO A N 1
ATOM 829 C CA . PRO A 1 103 ? 11.795 8.196 -5.551 1.00 88.31 103 PRO A CA 1
ATOM 830 C C . PRO A 1 103 ? 11.629 6.691 -5.327 1.00 88.31 103 PRO A C 1
ATOM 832 O O . PRO A 1 103 ? 11.922 6.184 -4.243 1.00 88.31 103 PRO A O 1
ATOM 835 N N . VAL A 1 104 ? 11.210 5.973 -6.371 1.00 87.69 104 VAL A N 1
ATOM 836 C CA . VAL A 1 104 ? 10.968 4.522 -6.322 1.00 87.69 104 VAL A CA 1
ATOM 837 C C . VAL A 1 104 ? 12.187 3.755 -5.805 1.00 87.69 104 VAL A C 1
ATOM 839 O O . VAL A 1 104 ? 12.043 2.868 -4.975 1.00 87.69 104 VAL A O 1
ATOM 842 N N . SER A 1 105 ? 13.396 4.128 -6.230 1.00 85.44 105 SER A N 1
ATOM 843 C CA . SER A 1 105 ? 14.638 3.466 -5.811 1.00 85.44 105 SER A CA 1
ATOM 844 C C . SER A 1 105 ? 14.991 3.661 -4.333 1.00 85.44 105 SER A C 1
ATOM 846 O O . SER A 1 105 ? 15.85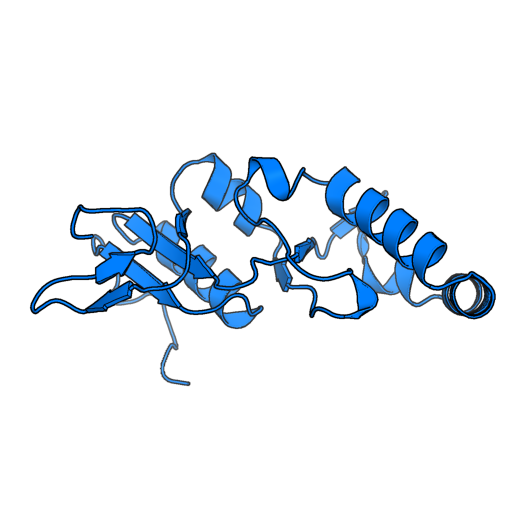8 2.965 -3.816 1.00 85.44 105 SER A O 1
ATOM 848 N N . SER A 1 106 ? 14.384 4.644 -3.666 1.00 86.62 106 SER A N 1
ATOM 849 C CA . SER A 1 106 ? 14.716 5.052 -2.294 1.00 86.62 106 SER A CA 1
ATOM 850 C C . SER A 1 106 ? 13.656 4.638 -1.274 1.00 86.62 106 SER A C 1
ATOM 852 O O . SER A 1 106 ? 13.773 4.982 -0.099 1.00 86.62 106 SER A O 1
ATOM 854 N N . GLN A 1 107 ? 12.619 3.919 -1.705 1.00 83.62 107 GLN A N 1
ATOM 855 C CA . GLN A 1 107 ? 11.530 3.463 -0.854 1.00 83.62 107 GLN A CA 1
ATOM 856 C C . GLN A 1 107 ? 11.242 1.987 -1.126 1.00 83.62 107 GLN A C 1
ATOM 858 O O . GLN A 1 107 ? 11.319 1.522 -2.259 1.00 83.62 107 GLN A O 1
ATOM 863 N N . CYS A 1 108 ? 10.896 1.242 -0.077 1.00 83.50 108 CYS A N 1
ATOM 864 C CA . CYS A 1 108 ? 10.457 -0.137 -0.238 1.00 83.50 108 CYS A CA 1
ATOM 865 C C . CYS A 1 108 ? 9.115 -0.189 -0.988 1.00 83.50 108 CYS A C 1
ATOM 867 O O . CYS A 1 108 ? 8.226 0.629 -0.734 1.00 83.50 108 CYS A O 1
ATOM 869 N N . LEU A 1 109 ? 8.979 -1.157 -1.895 1.00 89.31 109 LEU A N 1
ATOM 870 C CA . LEU A 1 109 ? 7.717 -1.460 -2.560 1.00 89.31 109 LEU A CA 1
ATOM 871 C C . LEU A 1 109 ? 6.890 -2.400 -1.685 1.00 89.31 109 LEU A C 1
ATOM 873 O O . LEU A 1 109 ? 7.380 -3.428 -1.220 1.00 89.31 109 LEU A O 1
ATOM 877 N N . THR A 1 110 ? 5.618 -2.071 -1.509 1.00 93.00 110 THR A N 1
ATOM 878 C CA . THR A 1 110 ? 4.648 -2.914 -0.817 1.00 93.00 110 THR A CA 1
ATOM 879 C C . THR A 1 110 ? 3.933 -3.785 -1.839 1.00 93.00 110 THR A C 1
ATOM 881 O O . THR A 1 110 ? 3.262 -3.282 -2.734 1.00 93.00 110 THR A O 1
ATOM 884 N N . VAL A 1 111 ? 4.081 -5.103 -1.733 1.00 93.81 111 VAL A N 1
ATOM 885 C CA . VAL A 1 111 ? 3.476 -6.043 -2.682 1.00 93.81 111 VAL A CA 1
ATOM 886 C C . VAL A 1 111 ? 2.135 -6.530 -2.137 1.00 93.81 111 VAL A C 1
ATOM 888 O O . VAL A 1 111 ? 2.103 -7.387 -1.256 1.00 93.81 111 VAL A O 1
ATOM 891 N N . ASN A 1 112 ? 1.025 -6.010 -2.662 1.00 95.38 112 ASN A N 1
ATOM 892 C CA . ASN A 1 112 ? -0.315 -6.432 -2.264 1.00 95.38 112 ASN A CA 1
ATOM 893 C C . ASN A 1 112 ? -1.309 -6.322 -3.433 1.00 95.38 112 ASN A C 1
ATOM 895 O O . ASN A 1 112 ? -1.447 -5.277 -4.067 1.00 95.38 112 ASN A O 1
ATOM 899 N N . ASP A 1 113 ? -2.007 -7.424 -3.718 1.00 94.25 113 ASP A N 1
ATOM 900 C CA . ASP A 1 113 ? -2.887 -7.550 -4.883 1.00 94.25 113 ASP A CA 1
ATOM 901 C C . ASP A 1 113 ? -4.302 -6.992 -4.656 1.00 94.25 113 ASP A C 1
ATOM 903 O O . ASP A 1 113 ? -4.977 -6.628 -5.620 1.00 94.25 113 ASP A O 1
ATOM 907 N N . ALA A 1 114 ? -4.748 -6.904 -3.399 1.00 94.69 114 ALA A N 1
ATOM 908 C CA . ALA A 1 114 ? -6.112 -6.517 -3.032 1.00 94.69 114 ALA A CA 1
ATOM 909 C C . ALA A 1 114 ? -6.210 -5.108 -2.425 1.00 94.69 114 ALA A C 1
ATOM 911 O O . ALA A 1 114 ? -7.273 -4.496 -2.491 1.00 94.69 114 ALA A O 1
ATOM 912 N N . PHE A 1 115 ? -5.108 -4.564 -1.907 1.00 94.94 115 PHE A N 1
ATOM 913 C CA . PHE A 1 115 ? -5.076 -3.311 -1.151 1.00 94.94 115 PHE A CA 1
ATOM 914 C C . PHE A 1 115 ? -5.713 -2.125 -1.886 1.00 94.94 115 PHE A C 1
ATOM 916 O O . PHE A 1 115 ? -6.531 -1.413 -1.314 1.00 94.94 115 PHE A O 1
ATOM 923 N N . ALA A 1 116 ? -5.407 -1.943 -3.176 1.00 94.31 116 ALA A N 1
ATOM 924 C CA . ALA A 1 116 ? -6.013 -0.873 -3.969 1.00 94.31 116 ALA A CA 1
ATOM 925 C C . ALA A 1 116 ? -7.546 -1.015 -4.050 1.00 94.31 116 ALA A C 1
ATOM 927 O O . ALA A 1 116 ? -8.265 -0.037 -3.880 1.00 94.31 116 ALA A O 1
ATOM 928 N N . ASN A 1 117 ? -8.062 -2.234 -4.227 1.00 95.62 117 ASN A N 1
ATOM 929 C CA . ASN A 1 117 ? -9.508 -2.471 -4.270 1.00 95.62 117 ASN A CA 1
ATOM 930 C C . ASN A 1 117 ? -10.169 -2.201 -2.909 1.00 95.62 117 ASN A C 1
ATOM 932 O O . ASN A 1 117 ? -11.277 -1.675 -2.873 1.00 95.62 117 ASN A O 1
ATOM 936 N N . CYS A 1 118 ? -9.479 -2.517 -1.808 1.00 96.31 118 CYS A N 1
ATOM 937 C CA . CYS A 1 118 ? -9.928 -2.211 -0.447 1.00 96.31 118 CYS A CA 1
ATOM 938 C C . CYS A 1 118 ? -9.935 -0.704 -0.136 1.00 96.31 118 CYS A C 1
ATOM 940 O O . CYS A 1 118 ? -10.700 -0.250 0.703 1.00 96.31 118 CYS A O 1
ATOM 942 N N . ILE A 1 119 ? -9.097 0.096 -0.799 1.00 96.06 119 ILE A N 1
ATOM 943 C CA . ILE A 1 119 ? -9.215 1.559 -0.722 1.00 96.06 119 ILE A CA 1
ATOM 944 C C . ILE A 1 119 ? -10.408 2.026 -1.556 1.00 96.06 119 ILE A C 1
ATOM 946 O O . ILE A 1 119 ? -11.211 2.837 -1.103 1.00 96.06 119 ILE A O 1
ATOM 950 N N . LEU A 1 120 ? -10.547 1.494 -2.773 1.00 95.31 120 LEU A N 1
ATOM 951 C CA . LEU A 1 120 ? -11.583 1.911 -3.716 1.00 95.31 120 LEU A CA 1
ATOM 952 C C . LEU A 1 120 ? -13.007 1.655 -3.198 1.00 95.31 120 LEU A C 1
ATOM 954 O O . LEU A 1 120 ? -13.901 2.453 -3.461 1.00 95.31 120 LEU A O 1
ATOM 958 N N . ASN A 1 121 ? -13.225 0.558 -2.469 1.00 95.44 121 ASN A N 1
ATOM 959 C CA . ASN A 1 121 ? -14.524 0.233 -1.874 1.00 95.44 121 ASN A CA 1
ATOM 960 C C . ASN A 1 121 ? -14.769 0.910 -0.509 1.00 95.44 121 ASN A C 1
ATOM 962 O O . ASN A 1 121 ? -15.822 0.691 0.083 1.00 95.44 121 ASN A O 1
ATOM 966 N N . GLY A 1 122 ? -13.819 1.708 -0.009 1.00 95.88 122 GLY A N 1
ATOM 967 C CA . GLY A 1 122 ? -13.910 2.403 1.278 1.00 95.88 122 GLY A CA 1
ATOM 968 C C . GLY A 1 122 ? -13.588 1.551 2.511 1.00 95.88 122 GLY A C 1
ATOM 969 O O . GLY A 1 122 ? -13.579 2.085 3.618 1.00 95.88 122 GLY A O 1
ATOM 970 N N . ALA A 1 123 ? -13.270 0.261 2.354 1.00 97.12 123 ALA A N 1
ATOM 971 C CA . ALA A 1 123 ? -12.953 -0.619 3.482 1.00 97.12 123 ALA A CA 1
ATOM 972 C C . ALA A 1 123 ? -11.656 -0.202 4.204 1.00 97.12 123 ALA A C 1
ATOM 974 O O . ALA A 1 123 ? -11.514 -0.399 5.411 1.00 97.12 123 ALA A O 1
ATOM 975 N N . ILE A 1 124 ? -10.719 0.412 3.474 1.00 97.31 124 ILE A N 1
ATOM 976 C CA . ILE A 1 124 ? -9.506 1.030 4.011 1.00 97.31 124 ILE A CA 1
ATOM 977 C C . ILE A 1 124 ? -9.503 2.516 3.670 1.00 97.31 124 ILE A C 1
ATOM 979 O O . ILE A 1 124 ? -9.486 2.907 2.503 1.00 97.31 124 ILE A O 1
ATOM 983 N N . ILE A 1 125 ? -9.416 3.354 4.698 1.00 95.44 125 ILE A N 1
ATOM 984 C CA . ILE A 1 125 ? -9.260 4.797 4.551 1.00 95.44 125 ILE A CA 1
ATOM 985 C C . ILE A 1 125 ? -7.807 5.175 4.826 1.00 95.44 125 ILE A C 1
ATOM 987 O O . ILE A 1 125 ? -7.269 4.959 5.914 1.00 95.44 125 ILE A O 1
ATOM 991 N N . MET A 1 126 ? -7.167 5.792 3.837 1.00 94.06 126 MET A N 1
ATOM 992 C CA . MET A 1 126 ? -5.817 6.322 3.996 1.00 94.06 126 MET A CA 1
ATOM 993 C C . MET A 1 126 ? -5.826 7.578 4.874 1.00 94.06 126 MET A C 1
ATOM 995 O O . MET A 1 126 ? -6.612 8.512 4.674 1.00 94.06 126 MET A O 1
ATOM 999 N N . ARG A 1 127 ? -4.909 7.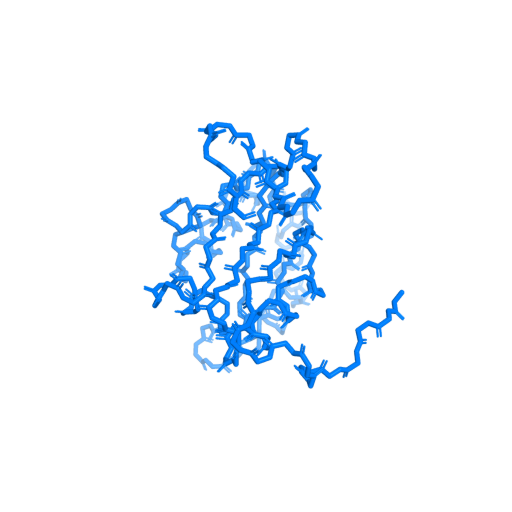618 5.841 1.00 93.25 127 ARG A N 1
ATOM 1000 C CA . ARG A 1 127 ? -4.663 8.764 6.717 1.00 93.25 127 ARG A CA 1
ATOM 1001 C C . ARG A 1 127 ? -3.192 9.155 6.691 1.00 93.25 127 ARG A C 1
ATOM 1003 O O . ARG A 1 127 ? -2.297 8.346 6.431 1.00 93.25 127 ARG A O 1
ATOM 1010 N N . ARG A 1 128 ? -2.945 10.435 6.975 1.00 91.00 128 ARG A N 1
ATOM 1011 C CA . ARG A 1 128 ? -1.597 10.938 7.256 1.00 91.00 128 ARG A CA 1
ATOM 1012 C C . ARG A 1 128 ? -1.118 10.400 8.603 1.00 91.00 128 ARG A C 1
ATOM 1014 O O . ARG A 1 128 ? -1.757 9.544 9.213 1.00 91.00 128 ARG A O 1
ATOM 1021 N N . ASN A 1 129 ? 0.042 10.870 9.036 1.00 91.69 129 ASN A N 1
ATOM 1022 C CA . ASN A 1 129 ? 0.624 10.490 10.309 1.00 91.69 129 ASN A CA 1
ATOM 1023 C C . ASN A 1 129 ? -0.326 10.802 11.486 1.00 91.69 129 ASN A C 1
ATOM 1025 O O . ASN A 1 129 ? -1.163 11.703 11.400 1.00 91.69 129 ASN A O 1
ATOM 1029 N N . VAL A 1 130 ? -0.200 10.035 12.567 1.00 93.06 130 VAL A N 1
ATOM 1030 C CA . VAL A 1 130 ? -0.935 10.280 13.813 1.00 93.06 130 VAL A CA 1
ATOM 1031 C C . VAL A 1 130 ? -0.373 11.534 14.477 1.00 93.06 130 VAL A C 1
ATOM 1033 O O . VAL A 1 130 ? 0.843 11.648 14.642 1.00 93.06 130 VAL A O 1
ATOM 1036 N N . LYS A 1 131 ? -1.256 12.468 14.836 1.00 92.94 131 LYS A N 1
ATOM 1037 C CA . LYS A 1 131 ? -0.906 13.691 15.561 1.00 92.94 131 LYS A CA 1
ATOM 1038 C C . LYS A 1 131 ? -0.868 13.421 17.063 1.00 92.94 131 LYS A C 1
ATOM 1040 O O . LYS A 1 131 ? 0.134 13.719 17.705 1.00 92.94 131 LYS A O 1
ATOM 1045 N N . GLU A 1 132 ? -1.939 12.846 17.600 1.00 93.25 132 GLU A N 1
ATOM 1046 C CA . GLU A 1 132 ? -2.065 12.510 19.018 1.00 93.25 132 GLU A CA 1
ATOM 1047 C C . GLU A 1 132 ? -3.023 11.335 19.229 1.00 93.25 132 GLU A C 1
ATOM 1049 O O . GLU A 1 132 ? -3.910 11.077 18.411 1.00 93.25 132 GLU A O 1
ATOM 1054 N N . PHE A 1 133 ? -2.805 10.618 20.328 1.00 94.25 133 PHE A N 1
ATOM 1055 C CA . PHE A 1 133 ? -3.717 9.598 20.832 1.00 94.25 133 PHE A CA 1
ATOM 1056 C C . PHE A 1 133 ? -4.563 10.222 21.937 1.00 94.25 133 PHE A C 1
ATOM 1058 O O . PHE A 1 133 ? -4.023 10.893 22.819 1.00 94.25 133 PHE A O 1
ATOM 1065 N N . THR A 1 134 ? -5.867 10.002 21.879 1.00 93.25 134 THR A N 1
ATOM 1066 C CA . THR A 1 134 ? -6.814 10.394 22.926 1.00 93.25 134 THR A CA 1
ATOM 1067 C C . THR A 1 134 ? -7.074 9.192 23.840 1.00 93.25 134 THR A C 1
ATOM 1069 O O . THR A 1 134 ? -6.476 8.127 23.679 1.00 93.25 134 THR A O 1
ATOM 1072 N N . GLU A 1 135 ? -7.958 9.345 24.827 1.00 91.75 135 GLU A N 1
ATOM 1073 C CA . GLU A 1 135 ? -8.350 8.225 25.693 1.00 91.75 135 GLU A CA 1
ATOM 1074 C C . GLU A 1 135 ? -9.073 7.111 24.922 1.00 91.75 135 GLU A C 1
ATOM 1076 O O . GLU A 1 135 ? -8.925 5.941 25.268 1.00 91.75 135 GLU A O 1
ATOM 1081 N N . ASN A 1 136 ? -9.824 7.466 23.872 1.00 90.19 136 ASN A N 1
ATOM 1082 C CA . ASN A 1 136 ? -10.717 6.543 23.167 1.00 90.19 136 ASN A CA 1
ATOM 1083 C C . ASN A 1 136 ? -10.427 6.407 21.665 1.00 90.19 136 ASN A C 1
ATOM 1085 O O . ASN A 1 136 ? -11.114 5.636 20.997 1.00 90.19 136 ASN A O 1
ATOM 1089 N N . GLY A 1 137 ? -9.421 7.102 21.132 1.00 91.69 137 GLY A N 1
ATOM 1090 C CA . GLY A 1 137 ? -9.239 7.202 19.691 1.00 91.69 137 GLY A CA 1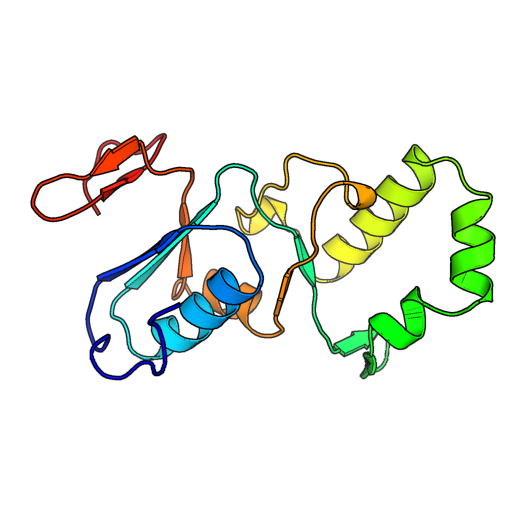
ATOM 1091 C C . GLY A 1 137 ? -7.932 7.853 19.256 1.00 91.69 137 GLY A C 1
ATOM 1092 O O . GLY A 1 137 ? -6.928 7.906 19.981 1.00 91.69 137 GLY A O 1
ATOM 1093 N N . VAL A 1 138 ? -7.928 8.294 18.000 1.00 94.44 138 VAL A N 1
ATOM 1094 C CA . VAL A 1 138 ? -6.741 8.836 17.337 1.00 94.44 138 VAL A CA 1
ATOM 1095 C C . VAL A 1 138 ? -7.097 10.068 16.514 1.00 94.44 138 VAL A C 1
ATOM 1097 O O . VAL A 1 138 ? -8.035 10.053 15.721 1.00 94.44 138 VAL A O 1
ATOM 1100 N N . ILE A 1 139 ? -6.289 11.123 16.636 1.00 94.44 139 ILE A N 1
ATOM 1101 C CA . ILE A 1 139 ? -6.381 12.311 15.781 1.00 94.44 139 ILE A CA 1
ATOM 1102 C C . ILE A 1 139 ? -5.237 12.272 14.766 1.00 94.44 139 ILE A C 1
ATOM 1104 O O . ILE A 1 139 ? -4.057 12.157 15.114 1.00 94.44 139 ILE A O 1
ATOM 1108 N N . PHE A 1 140 ? -5.576 12.382 13.482 1.00 93.56 140 PHE A N 1
ATOM 1109 C CA . PHE A 1 140 ? -4.611 12.369 12.380 1.00 93.56 140 PHE A CA 1
ATOM 1110 C C . PHE A 1 140 ? -4.199 13.783 11.956 1.00 93.56 140 PHE A C 1
ATOM 1112 O O . PHE A 1 140 ? -4.954 14.744 12.074 1.00 93.56 140 PHE A O 1
ATOM 1119 N N . GLU A 1 141 ? -3.001 13.923 11.390 1.00 91.38 141 GLU A N 1
ATOM 1120 C CA . GLU A 1 141 ? -2.536 15.200 10.843 1.00 91.38 141 GLU A CA 1
ATOM 1121 C C . GLU A 1 141 ? -3.470 15.730 9.738 1.00 91.38 141 GLU A C 1
ATOM 1123 O O . GLU A 1 141 ? -3.677 15.080 8.708 1.00 91.38 141 GLU A O 1
ATOM 1128 N N . GLY A 1 142 ? -3.969 16.957 9.922 1.00 86.69 142 GLY A N 1
ATOM 1129 C CA . GLY A 1 142 ? -4.888 17.621 8.991 1.00 86.69 142 GLY A CA 1
ATOM 1130 C C . GLY A 1 142 ? -6.369 17.323 9.237 1.00 86.69 142 GLY A C 1
ATOM 1131 O O . GLY A 1 142 ? -7.195 17.783 8.455 1.00 86.69 142 GLY A O 1
ATOM 1132 N N . PHE A 1 143 ? -6.692 16.586 10.302 1.00 86.19 143 PHE A N 1
ATOM 1133 C CA . PHE A 1 143 ? -8.053 16.333 10.765 1.00 86.19 143 PHE A CA 1
ATOM 1134 C C . PHE A 1 143 ? -8.215 16.871 12.192 1.00 86.19 143 PHE A C 1
ATOM 1136 O O . PHE A 1 143 ? -7.275 16.820 12.986 1.00 86.19 143 PHE A O 1
ATOM 1143 N N . GLU A 1 144 ? -9.392 17.418 12.495 1.00 77.94 144 GLU A N 1
ATOM 1144 C CA . GLU A 1 144 ? -9.749 17.893 13.843 1.00 77.94 144 GLU A CA 1
ATOM 1145 C C . GLU A 1 144 ? -10.628 16.889 14.599 1.00 77.94 144 GLU A C 1
ATOM 1147 O O . GLU A 1 144 ? -10.687 16.930 15.823 1.00 77.94 144 GLU A O 1
ATOM 1152 N N . GLU A 1 145 ? -11.276 15.972 13.879 1.00 83.25 145 GLU A N 1
ATOM 1153 C CA . GLU A 1 145 ? -12.149 14.956 14.460 1.00 83.25 145 GLU A CA 1
ATOM 1154 C C . GLU A 1 145 ? -11.360 13.733 14.939 1.00 83.25 145 GLU A C 1
ATOM 1156 O O . GLU A 1 145 ? -10.430 13.256 14.278 1.00 83.25 145 GLU A O 1
ATOM 1161 N N . GLU A 1 146 ? -11.775 13.223 16.096 1.00 84.19 146 G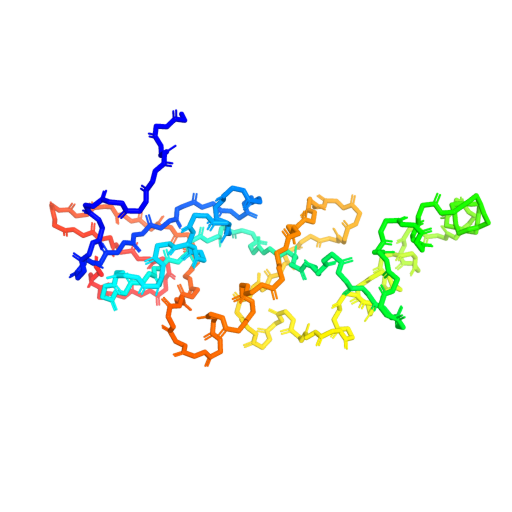LU A N 1
ATOM 1162 C CA . GLU A 1 146 ? -11.311 11.964 16.667 1.00 84.19 146 GLU A CA 1
ATOM 1163 C C . GLU A 1 146 ? -11.892 10.786 15.879 1.00 84.19 146 GLU A C 1
ATOM 1165 O O . GLU A 1 146 ? -13.076 10.770 15.537 1.00 84.19 146 GLU A O 1
ATOM 1170 N N . THR A 1 147 ? -11.028 9.823 15.558 1.00 81.19 147 THR A N 1
ATOM 1171 C CA . THR A 1 147 ? -11.377 8.567 14.882 1.00 81.19 147 THR A CA 1
ATOM 1172 C C . THR A 1 147 ? -11.310 7.391 15.842 1.00 81.19 147 THR A C 1
ATOM 1174 O O . THR A 1 147 ? -10.328 7.350 16.622 1.00 81.19 147 THR A O 1
#

Radius of gyration: 17.05 Å; chains: 1; bounding box: 41×32×45 Å

Sequence (147 aa):
HEYKTWDGFEDKNVVVIGSGASGADVATEVSRVANQVYLSARNGMRVVRRVWRNGIPLDVQLYSRIVQYVMSILPSKVTNSFLEYLINSYFDHYVYGLNPKYPVSSQCLTVNDAFANCILNGAIIMRRNVKEFTENGVIFEGFEEET

InterPro domains:
  IPR020946 Flavin monooxygenase-like [PF00743] (2-142)
  IPR036188 FAD/NAD(P)-binding domain superfamily [G3DSA:3.50.50.60] (1-147)
  IPR036188 FAD/NAD(P)-binding domain superfamily [SSF51905] (2-143)
  IPR050346 Flavin-containing monooxygenases-like [PTHR23023] (1-141)

pLDDT: mean 91.92, std 4.21, range [66.94, 97.75]

Organism: NCBI:txid299467

Foldseek 3Di:
DPDDALPPQAQAEEEQEEAALVSLVVLLRNLVGYVAYEYEYAQFAQEDELQAPPRHGPCVVCVDPVNVVVLVPDDPVVSQVVVQCRSCVVPNSVVLVRNHNDGPVVDDYHYDDCSSVCSVVRSYHYFYHWPDADPVATDGPPGPDGD

Secondary structure (DSSP, 8-state):
-----STT-TT-EEEEE-SSHHHHHHHHHHTTTSSEEEEE-SS--EEE-SB-GGG-BHHHHHT-HHHHHHHHHS-HHHHHHHHHHHHHTTS-TTTTT----S-GGGSPEEE-SSHHHHHHTSSEEEE--EEEE-SS-EEETT--S--